Protein AF-A0AAW6EIU0-F1 (afdb_monomer_lite)

Structure (mmCIF, N/CA/C/O backbone):
data_AF-A0AAW6EIU0-F1
#
_entry.id   AF-A0AAW6EIU0-F1
#
loop_
_atom_site.group_PDB
_atom_site.id
_atom_site.type_symbol
_atom_site.label_atom_id
_atom_site.label_alt_id
_atom_site.label_comp_id
_atom_site.label_asym_id
_atom_site.label_entity_id
_atom_site.label_seq_id
_atom_site.pdbx_PDB_ins_code
_atom_site.Cartn_x
_atom_site.Cartn_y
_atom_site.Cartn_z
_atom_site.occupancy
_atom_site.B_iso_or_equiv
_atom_site.auth_seq_id
_atom_site.auth_comp_id
_atom_site.auth_asym_id
_atom_site.auth_atom_id
_atom_site.pdbx_PDB_model_num
ATOM 1 N N . MET A 1 1 ? 10.025 -18.492 -26.950 1.00 44.19 1 MET A N 1
ATOM 2 C CA . MET A 1 1 ? 9.882 -17.519 -25.853 1.00 44.19 1 MET A CA 1
ATOM 3 C C . MET A 1 1 ? 10.949 -16.481 -26.091 1.00 44.19 1 MET A C 1
ATOM 5 O O . MET A 1 1 ? 12.118 -16.776 -25.874 1.00 44.19 1 MET A O 1
ATOM 9 N N . ASP A 1 2 ? 10.562 -15.361 -26.691 1.00 47.84 2 ASP A N 1
ATOM 10 C CA . ASP A 1 2 ? 11.485 -14.288 -27.039 1.00 47.84 2 ASP A CA 1
ATOM 11 C C . ASP A 1 2 ? 12.123 -13.752 -25.762 1.00 47.84 2 ASP A C 1
ATOM 13 O O . ASP A 1 2 ? 11.459 -13.182 -24.897 1.00 47.84 2 ASP A O 1
ATOM 17 N N . ASN A 1 3 ? 13.419 -14.009 -25.624 1.00 58.31 3 ASN A N 1
ATOM 18 C CA . ASN A 1 3 ? 14.239 -13.511 -24.535 1.00 58.31 3 ASN A CA 1
ATOM 19 C C . ASN A 1 3 ? 14.556 -12.046 -24.855 1.00 58.31 3 ASN A C 1
ATOM 21 O O . ASN A 1 3 ? 15.660 -11.714 -25.284 1.00 58.31 3 ASN A O 1
ATOM 25 N N . VAL A 1 4 ? 13.531 -11.190 -24.781 1.00 62.19 4 VAL A N 1
ATOM 26 C CA . VAL A 1 4 ? 13.700 -9.741 -24.895 1.00 62.19 4 VAL A CA 1
ATOM 27 C C . VAL A 1 4 ? 14.559 -9.342 -23.702 1.00 62.19 4 VAL A C 1
ATOM 29 O O . VAL A 1 4 ? 14.103 -9.544 -22.572 1.00 62.19 4 VAL A O 1
ATOM 32 N N . PRO A 1 5 ? 15.777 -8.805 -23.907 1.00 61.56 5 PRO A N 1
ATOM 33 C CA . PRO A 1 5 ? 16.562 -8.256 -22.817 1.00 61.56 5 PRO A CA 1
ATOM 34 C C . PRO A 1 5 ? 15.715 -7.130 -22.238 1.00 61.56 5 PRO A C 1
ATOM 36 O O . PRO A 1 5 ? 15.580 -6.078 -22.866 1.00 61.56 5 PRO A O 1
ATOM 39 N N . HIS A 1 6 ? 15.047 -7.379 -21.112 1.00 61.78 6 HIS A N 1
ATOM 40 C CA . HIS A 1 6 ? 14.312 -6.322 -20.447 1.00 61.78 6 HIS A CA 1
ATOM 41 C C . HIS A 1 6 ? 15.365 -5.292 -20.060 1.00 61.78 6 HIS A C 1
ATOM 43 O O . HIS A 1 6 ? 16.345 -5.576 -19.365 1.00 61.78 6 HIS A O 1
ATOM 49 N N . CYS A 1 7 ? 15.256 -4.115 -20.672 1.00 82.44 7 CYS A N 1
ATOM 50 C CA . CYS A 1 7 ? 16.073 -2.991 -20.275 1.00 82.44 7 CYS A CA 1
ATOM 51 C C . CYS A 1 7 ? 15.759 -2.768 -18.796 1.00 82.44 7 CYS A C 1
ATOM 53 O O . CYS A 1 7 ? 14.585 -2.634 -18.471 1.00 82.44 7 CYS A O 1
ATOM 55 N N . LYS A 1 8 ? 16.768 -2.728 -17.918 1.00 84.12 8 LYS A N 1
ATOM 56 C CA . LYS A 1 8 ? 16.558 -2.526 -16.470 1.00 84.12 8 LYS A CA 1
ATOM 57 C C . LYS A 1 8 ? 15.625 -1.350 -16.175 1.00 84.12 8 LYS A C 1
ATOM 59 O O . LYS A 1 8 ? 14.783 -1.443 -15.305 1.00 84.12 8 LYS A O 1
ATOM 64 N N . MET A 1 9 ? 15.700 -0.304 -16.998 1.00 85.94 9 MET A N 1
ATOM 65 C CA . MET A 1 9 ? 14.799 0.845 -16.937 1.00 85.94 9 MET A CA 1
ATOM 66 C C . MET A 1 9 ? 13.314 0.470 -17.084 1.00 85.94 9 MET A C 1
ATOM 68 O O . MET A 1 9 ? 12.473 1.054 -16.417 1.00 85.94 9 MET A O 1
ATOM 72 N N . ILE A 1 10 ? 12.974 -0.484 -17.954 1.00 88.69 10 ILE A N 1
ATOM 73 C CA . ILE A 1 10 ? 11.598 -0.974 -18.122 1.00 88.69 10 ILE A CA 1
ATOM 74 C C . ILE A 1 10 ? 11.172 -1.788 -16.896 1.00 88.69 10 ILE A C 1
ATOM 76 O O . ILE A 1 10 ? 10.041 -1.629 -16.448 1.00 88.69 10 ILE A O 1
ATOM 80 N N . ASP A 1 11 ? 12.057 -2.619 -16.340 1.00 89.44 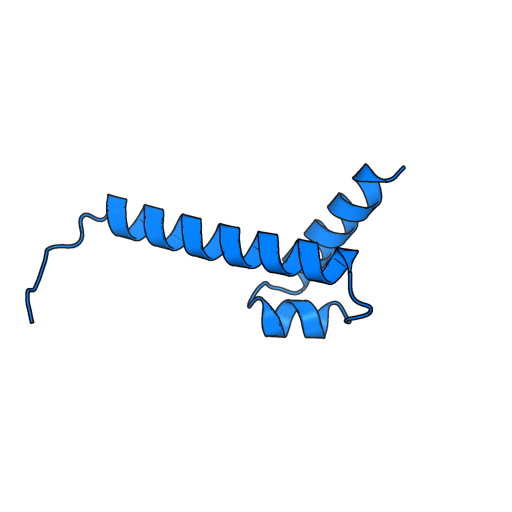11 ASP A N 1
ATOM 81 C CA . ASP A 1 11 ? 11.764 -3.384 -15.119 1.00 89.44 11 ASP A CA 1
ATOM 82 C C . ASP A 1 11 ? 11.536 -2.456 -13.918 1.00 89.44 11 ASP A C 1
ATOM 84 O O . ASP A 1 11 ? 10.525 -2.585 -13.231 1.00 89.44 11 ASP A O 1
ATOM 88 N N . ASP A 1 12 ? 12.406 -1.458 -13.739 1.00 91.81 12 ASP A N 1
ATOM 89 C CA . ASP A 1 12 ? 12.288 -0.443 -12.689 1.00 91.81 12 ASP A CA 1
ATOM 90 C C . ASP A 1 12 ? 10.957 0.322 -12.823 1.00 91.81 12 ASP A C 1
ATOM 92 O O . ASP A 1 12 ? 10.206 0.449 -11.857 1.00 91.81 12 ASP A O 1
ATOM 96 N N . MET A 1 13 ? 10.596 0.745 -14.044 1.00 92.31 13 MET A N 1
ATOM 97 C CA . MET A 1 13 ? 9.308 1.398 -14.311 1.00 92.31 13 MET A CA 1
ATOM 98 C C . MET A 1 13 ? 8.109 0.488 -14.005 1.00 92.31 13 MET A C 1
ATOM 100 O O . MET A 1 13 ? 7.082 0.956 -13.513 1.00 92.31 13 MET A O 1
ATOM 104 N N . LEU A 1 14 ? 8.198 -0.810 -14.307 1.00 91.56 14 LEU A N 1
ATOM 105 C CA . LEU A 1 14 ? 7.127 -1.759 -14.000 1.00 91.56 14 LEU A CA 1
ATOM 106 C C . LEU A 1 14 ? 6.964 -1.956 -12.489 1.00 91.56 14 LEU A C 1
ATOM 108 O O . LEU A 1 14 ? 5.830 -2.056 -12.014 1.00 91.56 14 LEU A O 1
ATOM 112 N N . ASP A 1 15 ? 8.061 -1.990 -11.737 1.00 93.44 15 ASP A N 1
ATOM 113 C CA . ASP A 1 15 ? 8.030 -2.114 -10.281 1.00 93.44 15 ASP A CA 1
ATOM 114 C C . ASP A 1 15 ? 7.516 -0.836 -9.602 1.00 93.44 15 ASP A C 1
ATOM 116 O O . ASP A 1 15 ? 6.690 -0.925 -8.688 1.00 93.44 15 ASP A O 1
ATOM 120 N N . GLU A 1 16 ? 7.880 0.346 -10.109 1.00 94.12 16 GLU A N 1
ATOM 121 C CA . GLU A 1 16 ? 7.290 1.623 -9.688 1.00 94.12 16 GLU A CA 1
ATOM 122 C C . GLU A 1 16 ? 5.768 1.626 -9.892 1.00 94.12 16 GLU A C 1
ATOM 124 O O . GLU A 1 16 ? 5.008 1.874 -8.952 1.00 94.12 16 GLU A O 1
ATOM 129 N N . VAL A 1 17 ? 5.298 1.255 -11.089 1.00 94.88 17 VAL A N 1
ATOM 130 C CA . VAL A 1 17 ? 3.860 1.191 -11.398 1.00 94.88 17 VAL A CA 1
ATOM 131 C C . VAL A 1 17 ? 3.141 0.181 -10.502 1.00 94.88 17 VAL A C 1
ATOM 133 O O . VAL A 1 17 ? 2.033 0.450 -10.027 1.00 94.88 17 VAL A O 1
ATOM 136 N N . ARG A 1 18 ? 3.749 -0.980 -10.227 1.00 93.88 18 ARG A N 1
ATOM 137 C CA . ARG A 1 18 ? 3.182 -1.961 -9.287 1.00 93.88 18 ARG A CA 1
ATOM 138 C C . ARG A 1 18 ? 3.007 -1.351 -7.903 1.00 93.88 18 ARG A C 1
ATOM 140 O O . ARG A 1 18 ? 1.937 -1.513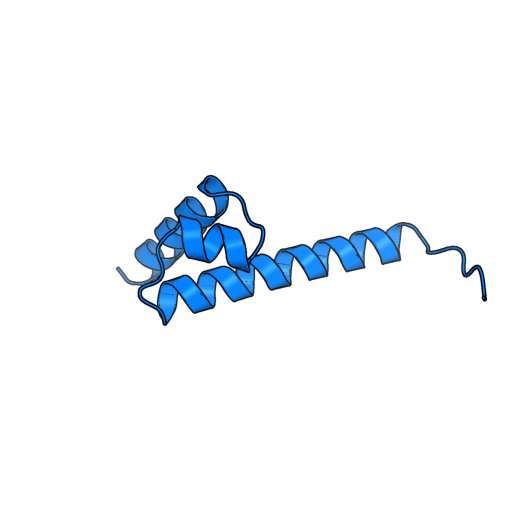 -7.311 1.00 93.88 18 ARG A O 1
ATOM 147 N N . GLN A 1 19 ? 4.009 -0.632 -7.406 1.00 93.81 19 GLN A N 1
ATOM 148 C CA . GLN A 1 19 ? 3.936 -0.002 -6.093 1.00 93.81 19 GLN A CA 1
ATOM 149 C C . GLN A 1 19 ? 2.882 1.114 -6.049 1.00 93.81 19 GLN A C 1
ATOM 151 O O . GLN A 1 19 ? 2.090 1.181 -5.106 1.00 93.81 19 GLN A O 1
ATOM 156 N N . GLU A 1 20 ? 2.777 1.934 -7.096 1.00 94.44 20 GLU A N 1
ATOM 157 C CA . GLU A 1 20 ? 1.731 2.959 -7.202 1.00 94.44 20 GLU A CA 1
ATOM 158 C C . GLU A 1 20 ? 0.318 2.365 -7.173 1.00 94.44 20 GLU A C 1
ATOM 160 O O . GLU A 1 20 ? -0.584 2.903 -6.517 1.00 94.44 20 GLU A O 1
ATOM 165 N N . VAL A 1 21 ? 0.105 1.240 -7.864 1.00 95.00 21 VAL A N 1
ATOM 166 C CA . VAL A 1 21 ? -1.187 0.545 -7.873 1.00 95.00 21 VAL A CA 1
ATOM 167 C C . VAL A 1 21 ? -1.541 0.044 -6.474 1.00 95.00 21 VAL A C 1
ATOM 169 O O . VAL A 1 21 ? -2.680 0.251 -6.042 1.00 95.00 21 VAL A O 1
ATOM 172 N N . LYS A 1 22 ? -0.584 -0.540 -5.738 1.00 95.06 22 LYS A N 1
ATOM 173 C CA . LYS A 1 22 ? -0.782 -0.984 -4.346 1.00 95.06 22 LYS A CA 1
ATOM 174 C C . LYS A 1 22 ? -1.225 0.172 -3.449 1.00 95.06 22 LYS A C 1
ATOM 176 O O . LYS A 1 22 ? -2.265 0.079 -2.792 1.00 95.06 22 LYS A O 1
ATOM 181 N N . ILE A 1 23 ? -0.512 1.298 -3.511 1.00 94.88 23 ILE A N 1
ATOM 182 C CA . ILE A 1 23 ? -0.820 2.512 -2.740 1.00 94.88 23 ILE A CA 1
ATOM 183 C C . ILE A 1 23 ? -2.211 3.056 -3.092 1.00 94.88 23 ILE A C 1
ATOM 185 O O . ILE A 1 23 ? -3.024 3.337 -2.207 1.00 94.88 23 ILE A O 1
ATOM 189 N N . ARG A 1 24 ? -2.533 3.173 -4.386 1.00 94.12 24 ARG A N 1
ATOM 190 C CA . ARG A 1 24 ? -3.840 3.674 -4.842 1.00 94.12 24 ARG A CA 1
ATOM 191 C C . ARG A 1 24 ? -4.986 2.770 -4.381 1.00 94.12 24 ARG A C 1
ATOM 193 O O . ARG A 1 24 ? -6.059 3.275 -4.039 1.00 94.12 24 ARG A O 1
ATOM 200 N N . CYS A 1 25 ? -4.775 1.456 -4.376 1.00 94.19 25 CYS A N 1
ATOM 201 C CA . CYS A 1 25 ? -5.758 0.491 -3.893 1.00 94.19 25 CYS A CA 1
ATOM 202 C C . CYS A 1 25 ? -5.984 0.652 -2.381 1.00 94.19 25 CYS A C 1
ATOM 204 O O . CYS A 1 25 ? -7.131 0.792 -1.951 1.00 94.19 25 CYS A O 1
ATOM 206 N N . ALA A 1 26 ? -4.902 0.761 -1.600 1.00 94.44 26 ALA A N 1
ATOM 207 C CA . ALA A 1 26 ? -4.964 0.967 -0.153 1.00 94.44 26 ALA A CA 1
ATOM 208 C C . ALA A 1 26 ? -5.719 2.253 0.201 1.00 94.44 26 ALA A C 1
ATOM 210 O O . ALA A 1 26 ? -6.652 2.220 0.998 1.00 94.44 26 ALA A O 1
ATOM 211 N N . LEU A 1 27 ? -5.407 3.372 -0.461 1.00 93.00 27 LEU A N 1
ATOM 212 C CA . LEU A 1 27 ? -6.101 4.648 -0.248 1.00 93.00 27 LEU A CA 1
ATOM 213 C C . LEU A 1 27 ? -7.604 4.566 -0.557 1.00 93.00 27 LEU A C 1
ATOM 215 O O . LEU A 1 27 ? -8.424 5.122 0.177 1.00 93.00 27 LEU A O 1
ATOM 219 N N . ARG A 1 28 ? -7.996 3.854 -1.623 1.00 92.06 28 ARG A N 1
ATOM 220 C CA . ARG A 1 28 ? -9.418 3.630 -1.936 1.00 92.06 28 ARG A CA 1
ATOM 221 C C . ARG A 1 28 ? -10.112 2.783 -0.875 1.00 92.06 28 ARG A C 1
ATOM 223 O O . ARG A 1 28 ? -11.262 3.076 -0.555 1.00 92.06 28 ARG A O 1
ATOM 230 N N . MET A 1 29 ? -9.442 1.762 -0.346 1.00 92.31 29 MET A N 1
ATOM 231 C CA . MET A 1 29 ? -9.974 0.929 0.735 1.00 92.31 29 MET A CA 1
ATOM 232 C C . MET A 1 29 ? -10.121 1.732 2.024 1.00 92.31 29 MET A C 1
ATOM 234 O O . MET A 1 29 ? -11.202 1.728 2.605 1.00 92.31 29 MET A O 1
ATOM 238 N N . ILE A 1 30 ? -9.100 2.500 2.410 1.00 91.56 30 ILE A N 1
ATOM 239 C CA . ILE A 1 30 ? -9.138 3.389 3.579 1.00 91.56 30 ILE A CA 1
ATOM 240 C C . ILE A 1 30 ? -10.328 4.354 3.493 1.00 91.56 30 ILE A C 1
ATOM 242 O O . ILE A 1 30 ? -11.031 4.559 4.477 1.00 91.56 30 ILE A O 1
ATOM 246 N N . ARG 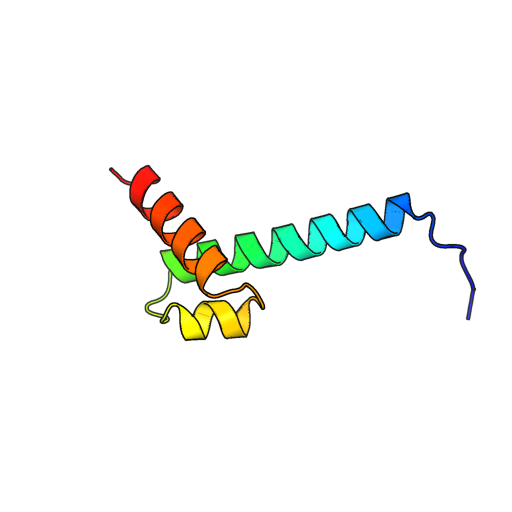A 1 31 ? -10.579 4.934 2.312 1.00 88.88 31 ARG A N 1
ATOM 247 C CA . ARG A 1 31 ? -11.649 5.924 2.129 1.00 88.88 31 ARG A CA 1
ATOM 248 C C . ARG A 1 31 ? -13.055 5.319 2.079 1.00 88.88 31 ARG A C 1
ATOM 250 O O . ARG A 1 31 ? -13.997 5.954 2.540 1.00 88.88 31 ARG A O 1
ATOM 257 N N . ASN A 1 32 ? -13.214 4.148 1.462 1.00 85.00 32 ASN A N 1
ATOM 258 C CA . ASN A 1 32 ? -14.534 3.637 1.067 1.00 85.00 32 ASN A CA 1
ATOM 259 C C . ASN A 1 32 ? -14.970 2.369 1.813 1.00 85.00 32 ASN A C 1
ATOM 261 O O . ASN A 1 32 ? -16.080 1.889 1.587 1.00 85.00 32 ASN A O 1
ATOM 265 N N . SER A 1 33 ? -14.119 1.797 2.663 1.00 82.62 33 SER A N 1
ATOM 266 C CA . SER A 1 33 ? -14.400 0.545 3.370 1.00 82.62 33 SER A CA 1
ATOM 267 C C . SER A 1 33 ? -14.217 0.690 4.881 1.00 82.62 33 SER A C 1
ATOM 269 O O . SER A 1 33 ? -13.600 1.638 5.357 1.00 82.62 33 SER A O 1
ATOM 271 N N . LYS A 1 34 ? -14.759 -0.266 5.643 1.00 84.25 34 LYS A N 1
ATOM 272 C CA . LYS A 1 34 ? -14.517 -0.415 7.089 1.00 84.25 34 LYS A CA 1
ATOM 273 C C . LYS A 1 34 ? -13.474 -1.503 7.383 1.00 84.25 34 LYS A C 1
ATOM 275 O O . LYS A 1 34 ? -13.527 -2.108 8.449 1.00 84.25 34 LYS A O 1
ATOM 280 N N . LEU A 1 35 ? -12.598 -1.790 6.417 1.00 89.50 35 LEU A N 1
ATOM 281 C CA . LEU A 1 35 ? -11.562 -2.811 6.561 1.00 89.50 35 LEU A CA 1
ATOM 282 C C . LEU A 1 35 ? -10.554 -2.405 7.641 1.00 89.50 35 LEU A C 1
ATOM 284 O O . LEU A 1 35 ? -10.245 -1.218 7.801 1.00 89.50 35 LEU A O 1
ATOM 288 N N . SER A 1 36 ? -10.045 -3.396 8.369 1.00 93.00 36 SER A N 1
ATOM 289 C CA . SER A 1 36 ? -8.953 -3.191 9.318 1.00 93.00 36 SER A CA 1
ATOM 290 C C . SER A 1 36 ? -7.627 -2.932 8.594 1.00 93.00 36 SER A C 1
ATOM 292 O O . SER A 1 36 ? -7.477 -3.215 7.401 1.00 93.00 36 SER A O 1
ATOM 294 N N . ASP A 1 37 ? -6.638 -2.401 9.315 1.00 93.94 37 ASP A N 1
ATOM 295 C CA . ASP A 1 37 ? -5.314 -2.136 8.742 1.00 93.94 37 ASP A CA 1
ATOM 296 C C . ASP A 1 37 ? -4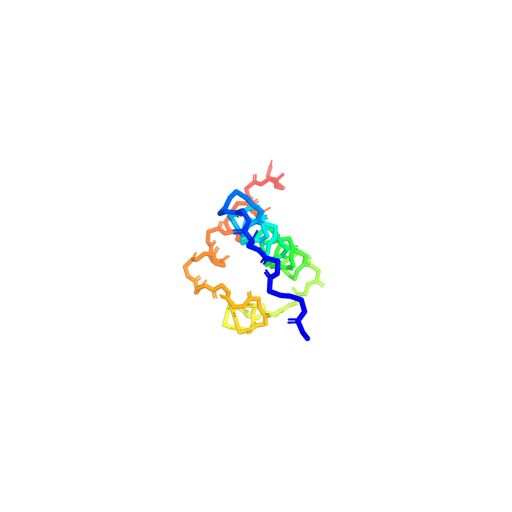.645 -3.451 8.285 1.00 93.94 37 ASP A C 1
ATOM 298 O O . ASP A 1 37 ? -3.967 -3.484 7.257 1.00 93.94 37 ASP A O 1
ATOM 302 N N . GLU A 1 38 ? -4.907 -4.556 8.991 1.00 94.81 38 GLU A N 1
ATOM 303 C CA . GLU A 1 38 ? -4.460 -5.908 8.640 1.00 94.81 38 GLU A CA 1
ATOM 304 C C . GLU A 1 38 ? -5.116 -6.434 7.364 1.00 94.81 38 GLU A C 1
ATOM 306 O O . GLU A 1 38 ? -4.442 -7.035 6.525 1.00 94.81 38 GLU A O 1
ATOM 311 N N . GLU A 1 39 ? -6.416 -6.200 7.183 1.00 94.56 39 GLU A N 1
ATOM 312 C CA . GLU A 1 39 ? -7.121 -6.594 5.963 1.00 94.56 39 GLU A CA 1
ATOM 313 C C . GLU A 1 39 ? -6.603 -5.816 4.749 1.00 94.56 39 GLU A C 1
ATOM 315 O O . GLU A 1 39 ? -6.341 -6.403 3.698 1.00 94.56 39 GLU A O 1
ATOM 320 N N . ILE A 1 40 ? -6.385 -4.507 4.900 1.00 94.62 40 ILE A N 1
ATOM 321 C CA . ILE A 1 40 ? -5.849 -3.651 3.834 1.00 94.62 40 ILE A CA 1
ATOM 322 C C . ILE A 1 40 ? -4.413 -4.060 3.490 1.00 94.62 40 ILE A C 1
ATOM 324 O O . ILE A 1 40 ? -4.083 -4.200 2.311 1.00 94.62 40 ILE A O 1
ATOM 328 N N . SER A 1 41 ? -3.575 -4.315 4.498 1.00 95.50 41 SER A N 1
ATOM 329 C CA . SER A 1 41 ? -2.207 -4.814 4.315 1.00 95.50 41 SER A CA 1
ATOM 330 C C . SER A 1 41 ? -2.199 -6.134 3.546 1.00 95.50 41 SER A C 1
ATOM 332 O O . SER A 1 41 ? -1.478 -6.275 2.560 1.00 95.50 41 SER A O 1
ATOM 334 N N . LYS A 1 42 ? -3.080 -7.071 3.911 1.00 94.94 42 LYS A N 1
ATOM 335 C CA . LYS A 1 42 ? -3.182 -8.371 3.243 1.00 94.94 42 LYS A CA 1
ATOM 336 C C . LYS A 1 42 ? -3.613 -8.260 1.779 1.00 94.94 42 LYS A C 1
ATOM 338 O O . LYS A 1 42 ? -3.099 -9.003 0.951 1.00 94.94 42 LYS A O 1
ATOM 343 N N . VAL A 1 43 ? -4.557 -7.375 1.455 1.00 93.19 43 VAL A N 1
ATOM 344 C CA . VAL A 1 43 ? -5.075 -7.246 0.080 1.00 93.19 43 VAL A CA 1
ATOM 345 C C . VAL A 1 43 ? -4.129 -6.459 -0.825 1.00 93.19 43 VAL A C 1
ATOM 347 O O . VAL A 1 43 ? -4.035 -6.745 -2.015 1.00 93.19 43 VAL A O 1
ATOM 350 N N . THR A 1 44 ? -3.440 -5.459 -0.280 1.00 93.50 44 THR A N 1
ATOM 351 C CA . THR A 1 44 ? -2.553 -4.583 -1.062 1.00 93.50 44 THR A CA 1
ATOM 352 C C . THR A 1 44 ? -1.095 -5.017 -1.046 1.00 93.50 44 THR A C 1
ATOM 354 O O . THR A 1 44 ? -0.289 -4.445 -1.775 1.00 93.50 44 THR A O 1
ATOM 357 N N . GLU A 1 45 ? -0.761 -6.026 -0.236 1.00 94.44 45 GLU A N 1
ATOM 358 C CA . GLU A 1 45 ? 0.606 -6.489 0.023 1.00 94.44 45 GLU A CA 1
ATOM 359 C C . GLU A 1 45 ? 1.540 -5.380 0.533 1.00 94.44 45 GLU A C 1
ATOM 361 O O . GLU A 1 45 ? 2.759 -5.476 0.400 1.00 94.44 45 GLU A O 1
ATOM 366 N N . LEU A 1 46 ? 0.971 -4.313 1.092 1.00 94.38 46 LEU A N 1
ATOM 367 C CA . LEU A 1 46 ? 1.714 -3.295 1.819 1.00 94.38 46 LEU A CA 1
ATOM 368 C C . LEU A 1 46 ? 1.939 -3.767 3.249 1.00 94.38 46 LEU A C 1
ATOM 370 O O . LEU A 1 46 ? 1.144 -4.523 3.813 1.00 94.38 46 LEU A O 1
ATOM 374 N N . THR A 1 47 ? 2.999 -3.281 3.872 1.00 96.12 47 THR A N 1
ATOM 375 C CA . THR A 1 47 ? 3.222 -3.495 5.299 1.00 96.12 47 THR A CA 1
ATOM 376 C C . THR A 1 47 ? 2.170 -2.758 6.132 1.00 96.12 47 THR A C 1
ATOM 378 O O . THR A 1 47 ? 1.602 -1.746 5.715 1.00 96.12 47 THR A O 1
ATOM 381 N N . LEU A 1 48 ? 1.928 -3.236 7.356 1.00 95.00 48 LEU A N 1
ATOM 382 C CA . LEU A 1 48 ? 1.029 -2.557 8.298 1.00 95.00 48 LEU A CA 1
ATOM 383 C C . LEU A 1 48 ? 1.448 -1.105 8.559 1.00 95.00 48 LEU A C 1
ATOM 385 O O . LEU A 1 48 ? 0.593 -0.246 8.759 1.00 95.00 48 LEU A O 1
ATOM 389 N N . GLU A 1 49 ? 2.752 -0.829 8.552 1.00 95.19 49 GLU A N 1
ATOM 390 C CA . GLU A 1 49 ? 3.273 0.515 8.785 1.00 95.19 49 GLU A CA 1
ATOM 391 C C . GLU A 1 49 ? 2.946 1.456 7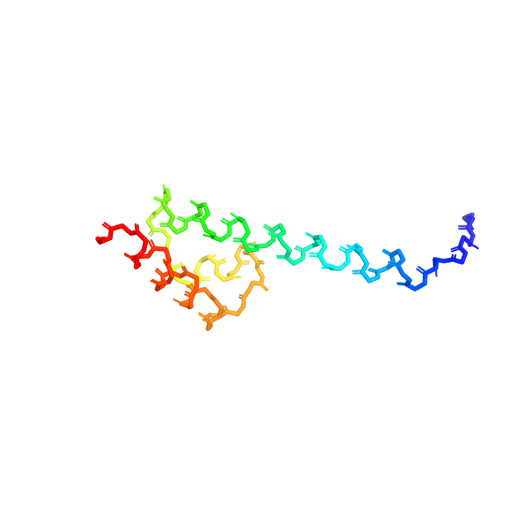.620 1.00 95.19 49 GLU A C 1
ATOM 393 O O . GLU A 1 49 ? 2.426 2.549 7.838 1.00 95.19 49 GLU A O 1
ATOM 398 N N . GLU A 1 50 ? 3.138 1.008 6.376 1.00 94.88 50 GLU A N 1
ATOM 399 C CA . GLU A 1 50 ? 2.745 1.775 5.187 1.00 94.88 50 GLU A CA 1
ATOM 400 C C . GLU A 1 50 ? 1.241 2.073 5.178 1.00 94.88 50 GLU A C 1
ATOM 402 O O . GLU A 1 50 ? 0.836 3.201 4.894 1.00 94.88 50 GLU A O 1
ATOM 407 N N . VAL A 1 51 ? 0.402 1.101 5.550 1.00 94.56 51 VAL A N 1
ATOM 408 C CA . VAL A 1 51 ? -1.054 1.299 5.640 1.00 94.56 51 VAL A CA 1
ATOM 409 C C . VAL A 1 51 ? -1.409 2.361 6.684 1.00 94.56 51 VAL A C 1
ATOM 411 O O . VAL A 1 51 ? -2.220 3.247 6.401 1.00 94.56 51 VAL A O 1
ATOM 414 N N . LYS A 1 52 ? -0.778 2.333 7.865 1.00 93.12 52 LYS A N 1
ATOM 415 C CA . LYS A 1 52 ? -0.985 3.350 8.912 1.00 93.12 52 LYS A CA 1
ATOM 416 C C . LYS A 1 52 ? -0.561 4.740 8.452 1.00 93.12 52 LYS A C 1
ATOM 418 O O . LYS A 1 52 ? -1.299 5.701 8.670 1.00 93.12 52 LYS A O 1
ATOM 423 N N . VAL A 1 53 ? 0.584 4.845 7.778 1.00 94.19 53 VAL A N 1
ATOM 424 C CA . VAL A 1 53 ? 1.074 6.105 7.204 1.00 94.19 53 VAL A CA 1
ATOM 425 C C . VAL A 1 53 ? 0.081 6.651 6.175 1.00 94.19 53 VAL A C 1
ATOM 427 O O . VAL A 1 53 ? -0.309 7.816 6.259 1.00 94.19 53 VAL A O 1
ATOM 430 N N . LEU A 1 54 ? -0.398 5.814 5.249 1.00 92.62 54 LEU A N 1
ATOM 431 C CA . LEU A 1 54 ? -1.396 6.211 4.249 1.00 92.62 54 LEU A CA 1
ATOM 432 C C . LEU A 1 54 ? -2.719 6.646 4.891 1.00 92.62 54 LEU A C 1
ATOM 434 O O . LEU A 1 54 ? -3.344 7.607 4.443 1.00 92.62 54 LEU A O 1
ATOM 438 N N . LYS A 1 55 ? -3.136 5.979 5.968 1.00 90.38 55 LYS A N 1
ATOM 439 C CA . LYS A 1 55 ? -4.361 6.301 6.708 1.00 90.38 55 LYS A CA 1
ATOM 440 C C . LYS A 1 55 ? -4.256 7.622 7.469 1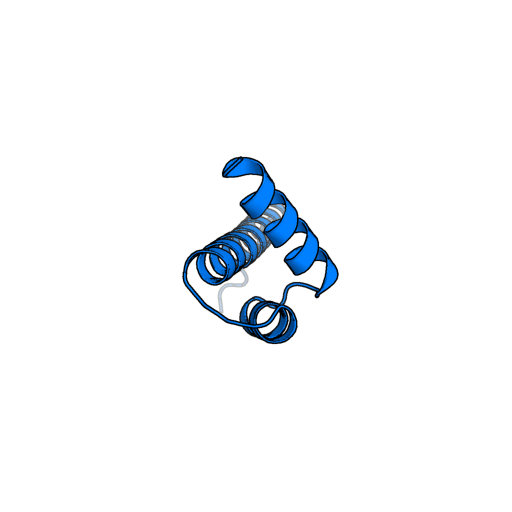.00 90.38 55 LYS A C 1
ATOM 442 O O . LYS A 1 55 ? -5.205 8.411 7.457 1.00 90.38 55 LYS A O 1
ATOM 447 N N . ALA A 1 56 ? -3.101 7.895 8.073 1.00 88.81 56 ALA A N 1
ATOM 448 C CA . ALA A 1 56 ? -2.811 9.176 8.709 1.00 88.81 56 ALA A CA 1
ATOM 449 C C . ALA A 1 56 ? -2.809 10.324 7.685 1.00 88.81 56 ALA A C 1
ATOM 451 O O . ALA A 1 56 ? -3.450 11.348 7.914 1.00 88.81 56 ALA A O 1
ATOM 452 N N . GLN A 1 57 ? -2.175 10.128 6.522 1.00 86.06 57 GLN A N 1
ATOM 453 C CA . GLN A 1 57 ? -2.181 11.109 5.428 1.00 86.06 57 GLN A CA 1
ATOM 454 C C . GLN A 1 57 ? -3.594 11.369 4.890 1.00 86.06 57 GLN A C 1
ATOM 456 O O . GLN A 1 57 ? -3.984 12.520 4.717 1.00 86.06 57 GLN A O 1
ATOM 461 N N . ALA A 1 58 ? -4.388 10.316 4.673 1.00 82.12 58 ALA A N 1
ATOM 462 C CA . ALA A 1 58 ? -5.764 10.451 4.202 1.00 82.12 58 ALA A CA 1
ATOM 463 C C . ALA A 1 58 ? -6.654 11.214 5.200 1.00 82.12 58 ALA A C 1
ATOM 465 O O . ALA A 1 58 ? -7.504 11.994 4.778 1.00 82.12 58 ALA A O 1
ATOM 466 N N . SER A 1 59 ? -6.431 11.024 6.505 1.00 73.56 59 SER A N 1
ATOM 467 C CA . SER A 1 59 ? -7.163 11.734 7.564 1.00 73.56 59 SER A CA 1
ATOM 468 C C . SER A 1 59 ? -6.752 13.208 7.682 1.00 73.56 59 SER A C 1
ATOM 470 O O . SER A 1 59 ? -7.593 14.055 7.977 1.00 73.56 59 SER A O 1
ATOM 472 N N . ALA A 1 60 ? -5.480 13.532 7.422 1.00 69.50 60 ALA A N 1
ATOM 473 C CA . ALA A 1 60 ? -4.959 14.900 7.490 1.00 69.50 60 ALA A CA 1
ATOM 474 C C . ALA A 1 60 ? -5.473 15.812 6.359 1.00 69.50 60 ALA A C 1
ATOM 476 O O . ALA A 1 60 ? -5.541 17.022 6.536 1.00 69.50 60 ALA A O 1
ATOM 477 N N . VAL A 1 61 ? -5.855 15.248 5.208 1.00 59.84 61 VAL A N 1
ATOM 478 C CA . VAL A 1 61 ? -6.362 16.006 4.044 1.00 59.84 61 VAL A CA 1
ATOM 479 C C . VAL A 1 61 ? -7.841 16.404 4.193 1.00 59.84 61 VAL A C 1
ATOM 481 O O . VAL A 1 61 ? -8.338 17.238 3.442 1.00 59.84 61 VAL A O 1
ATOM 484 N N . THR A 1 62 ? -8.557 15.828 5.160 1.00 52.50 62 THR A N 1
ATOM 485 C CA . THR A 1 62 ? -9.983 16.110 5.412 1.00 52.50 62 THR A CA 1
ATOM 486 C C . THR A 1 62 ? -10.251 17.080 6.571 1.00 52.50 62 THR A C 1
ATOM 488 O O . THR A 1 62 ? -11.418 17.266 6.914 1.00 52.50 62 THR A O 1
ATOM 491 N N . ALA A 1 63 ? -9.208 17.664 7.175 1.00 45.25 63 ALA A N 1
ATOM 492 C CA . ALA A 1 63 ? -9.303 18.629 8.279 1.00 45.25 63 ALA A CA 1
ATOM 493 C C . ALA A 1 63 ? -9.262 20.088 7.800 1.00 45.25 63 ALA A C 1
ATOM 495 O O . ALA A 1 63 ? -8.560 20.365 6.802 1.00 45.25 63 ALA A O 1
#

Organism: NCBI:txid1160721

Secondary structure (DSSP, 8-state):
-------HHHHHHHHHHHHHHHHHHHHHHHHH----HHHHHHHHT--HHHHHHHHHHHHHTT-

Sequence (63 aa):
MDNVPHCKMIDDMLDEVRQEVKIRCALRMIRNSKLSDEEISKVTELTLEEVKVLKAQASAVTA

Foldseek 3Di:
DPPDVCDVVNVVVVVVVLLVVLLVQLLCCLVPHPDDLVRSCVVSVNDSVSSVVSNVVSVVVVD

Radius of gyration: 15.25 Å; chains: 1; bounding box: 31×36×36 Å

pLDDT: mean 85.94, std 13.9, range [44.19, 96.12]